Protein AF-A0A7X9FQL2-F1 (afdb_monomer)

pLDDT: mean 94.74, std 6.63, range [51.22, 98.38]

Structure (mmCIF, N/CA/C/O backbone):
data_AF-A0A7X9FQL2-F1
#
_entry.id   AF-A0A7X9FQL2-F1
#
loop_
_atom_site.group_PDB
_atom_site.id
_atom_site.type_symbol
_atom_site.label_atom_id
_atom_site.label_alt_id
_atom_site.label_comp_id
_atom_site.label_asym_id
_atom_site.label_entity_id
_atom_site.label_seq_id
_atom_site.pdbx_PDB_ins_code
_atom_site.Cartn_x
_atom_site.Cartn_y
_atom_site.Cartn_z
_atom_site.occupancy
_atom_site.B_iso_or_equiv
_atom_site.auth_seq_id
_atom_site.auth_comp_id
_atom_site.auth_asym_id
_atom_site.auth_atom_id
_atom_site.pdbx_PDB_model_num
ATOM 1 N N . MET A 1 1 ? 7.042 -13.271 -8.651 1.00 73.81 1 MET A N 1
ATOM 2 C CA . MET A 1 1 ? 8.071 -13.074 -7.597 1.00 73.81 1 MET A CA 1
ATOM 3 C C . MET A 1 1 ? 9.155 -12.048 -7.963 1.00 73.81 1 MET A C 1
ATOM 5 O O . MET A 1 1 ? 9.037 -10.926 -7.494 1.00 73.81 1 MET A O 1
ATOM 9 N N . ILE A 1 2 ? 10.182 -12.353 -8.782 1.00 88.62 2 ILE A N 1
ATOM 10 C CA . ILE A 1 2 ? 11.299 -11.401 -9.038 1.00 88.62 2 ILE A CA 1
ATOM 11 C C . ILE A 1 2 ? 10.810 -10.084 -9.672 1.00 88.62 2 ILE A C 1
ATOM 13 O O . ILE A 1 2 ? 11.180 -9.009 -9.209 1.00 88.62 2 ILE A O 1
ATOM 17 N N . ALA A 1 3 ? 9.919 -10.159 -10.666 1.00 92.06 3 ALA A N 1
ATOM 18 C CA . ALA A 1 3 ? 9.375 -8.976 -11.342 1.00 92.06 3 ALA A CA 1
ATOM 19 C C . ALA A 1 3 ? 8.564 -8.057 -10.404 1.00 92.06 3 ALA A C 1
ATOM 21 O O . ALA A 1 3 ? 8.681 -6.833 -10.464 1.00 92.06 3 ALA A O 1
ATOM 22 N N . GLU A 1 4 ? 7.770 -8.634 -9.500 1.00 94.06 4 GLU A N 1
ATOM 23 C CA . GLU A 1 4 ? 7.018 -7.882 -8.486 1.00 94.06 4 GLU A CA 1
ATOM 24 C C . GLU A 1 4 ? 7.949 -7.169 -7.510 1.00 94.06 4 GLU A C 1
ATOM 26 O O . GLU A 1 4 ? 7.754 -5.991 -7.224 1.00 94.06 4 GLU A O 1
ATOM 31 N N . LEU A 1 5 ? 8.986 -7.865 -7.036 1.00 95.25 5 LEU A N 1
ATOM 32 C CA . LEU A 1 5 ? 9.972 -7.287 -6.132 1.00 95.25 5 LEU A CA 1
ATOM 33 C C . LEU A 1 5 ? 10.727 -6.129 -6.798 1.00 95.25 5 LEU A C 1
ATOM 35 O O . LEU A 1 5 ? 10.866 -5.064 -6.201 1.00 95.25 5 LEU A O 1
ATOM 39 N N . GLN A 1 6 ? 11.154 -6.296 -8.051 1.00 96.50 6 GLN A N 1
ATOM 40 C CA . GLN A 1 6 ? 11.781 -5.222 -8.828 1.00 96.50 6 GLN A CA 1
ATOM 41 C C . GLN A 1 6 ? 10.840 -4.028 -9.010 1.00 96.50 6 GLN A C 1
ATOM 43 O O . GLN A 1 6 ? 11.255 -2.883 -8.834 1.00 96.50 6 GLN A O 1
ATOM 48 N N . THR A 1 7 ? 9.564 -4.291 -9.306 1.00 96.50 7 THR A N 1
ATOM 49 C CA . THR A 1 7 ? 8.551 -3.238 -9.448 1.00 96.50 7 THR A CA 1
ATOM 50 C C . THR A 1 7 ? 8.344 -2.497 -8.127 1.00 96.50 7 THR A C 1
ATOM 52 O O . THR A 1 7 ? 8.317 -1.269 -8.122 1.00 96.50 7 THR A O 1
ATOM 55 N N . LEU A 1 8 ? 8.260 -3.212 -7.000 1.00 96.88 8 LEU A N 1
ATOM 56 C CA . LEU A 1 8 ? 8.126 -2.620 -5.667 1.00 96.88 8 LEU A CA 1
ATOM 57 C C . LEU A 1 8 ? 9.315 -1.711 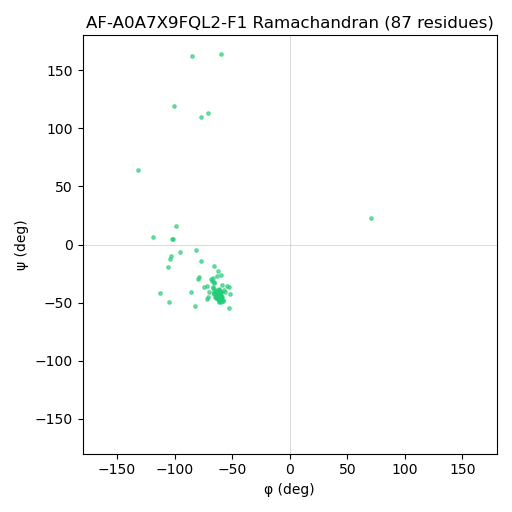-5.339 1.00 96.88 8 LEU A C 1
ATOM 59 O O . LEU A 1 8 ? 9.121 -0.573 -4.912 1.00 96.88 8 LEU A O 1
ATOM 63 N N . LEU A 1 9 ? 10.539 -2.206 -5.536 1.00 97.00 9 LEU A N 1
ATOM 64 C CA . LEU A 1 9 ? 11.759 -1.451 -5.249 1.00 97.00 9 LEU A CA 1
ATOM 65 C C . LEU A 1 9 ? 11.873 -0.214 -6.146 1.00 97.00 9 LEU A C 1
ATOM 67 O O . LEU A 1 9 ? 12.149 0.874 -5.645 1.00 97.00 9 LEU A O 1
ATOM 71 N N . SER A 1 10 ? 11.582 -0.355 -7.444 1.00 96.69 10 SER A N 1
ATOM 72 C CA . SER A 1 10 ? 11.581 0.770 -8.385 1.00 96.69 10 SER A CA 1
ATOM 73 C C . SER A 1 10 ? 10.507 1.807 -8.056 1.00 96.69 10 SER A C 1
ATOM 75 O O . SER A 1 10 ? 10.754 3.006 -8.162 1.00 96.69 10 SER A O 1
ATOM 77 N N . ALA A 1 11 ? 9.316 1.372 -7.639 1.00 96.31 11 ALA A N 1
ATOM 78 C CA . ALA A 1 11 ? 8.268 2.289 -7.215 1.00 96.31 11 ALA A CA 1
ATOM 79 C C . ALA A 1 11 ? 8.703 3.062 -5.962 1.00 96.31 11 ALA A C 1
ATOM 81 O O . ALA A 1 11 ? 8.589 4.283 -5.934 1.00 96.31 11 ALA A O 1
ATOM 82 N N . ARG A 1 12 ? 9.284 2.382 -4.964 1.00 96.69 12 ARG A N 1
ATOM 83 C CA . ARG A 1 12 ? 9.785 3.028 -3.741 1.00 96.69 12 ARG A CA 1
ATOM 84 C C . ARG A 1 12 ? 10.867 4.065 -4.018 1.00 96.69 12 ARG A C 1
ATOM 86 O O . ARG A 1 12 ? 10.764 5.168 -3.500 1.00 96.69 12 ARG A O 1
ATOM 93 N N . SER A 1 13 ? 11.842 3.759 -4.874 1.00 96.88 13 SER A N 1
ATOM 94 C CA . SER A 1 13 ? 12.919 4.704 -5.202 1.00 96.88 13 SER A CA 1
ATOM 95 C C . SER A 1 13 ? 12.438 5.953 -5.950 1.00 96.88 13 SER A C 1
ATOM 97 O O . SER A 1 13 ? 13.162 6.935 -6.034 1.00 96.88 13 SER A O 1
ATOM 99 N N . LYS A 1 14 ? 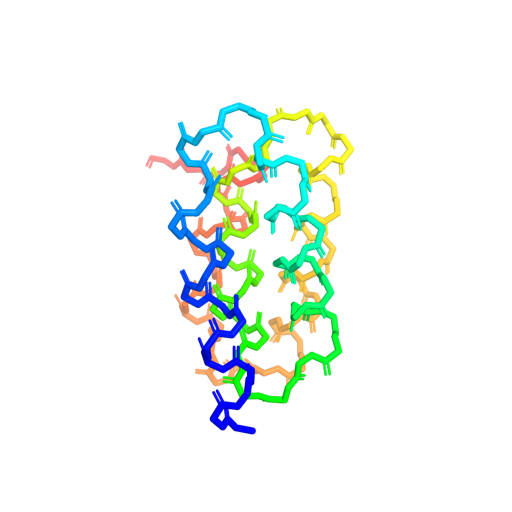11.240 5.907 -6.544 1.00 95.69 14 LYS A N 1
ATOM 100 C CA . LYS A 1 14 ? 10.636 7.007 -7.310 1.00 95.69 14 LYS A CA 1
ATOM 101 C C . LYS A 1 14 ? 9.689 7.883 -6.484 1.00 95.69 14 LYS A C 1
ATOM 103 O O . LYS A 1 14 ? 9.203 8.882 -7.010 1.00 95.69 14 LYS A O 1
ATOM 108 N N . LEU A 1 15 ? 9.398 7.519 -5.231 1.00 93.88 15 LEU A N 1
ATOM 109 C CA . LEU A 1 15 ? 8.465 8.270 -4.381 1.00 93.88 15 LEU A CA 1
ATOM 110 C C . LEU A 1 15 ? 8.996 9.652 -3.986 1.00 93.88 15 LEU A C 1
ATOM 112 O O . LEU A 1 15 ? 8.196 10.577 -3.857 1.00 93.88 15 LEU A O 1
ATOM 116 N N . ASP A 1 16 ? 10.317 9.785 -3.853 1.00 90.75 16 ASP A N 1
ATOM 117 C CA . ASP A 1 16 ? 10.974 11.016 -3.400 1.00 90.75 16 ASP A CA 1
ATOM 118 C C . ASP A 1 16 ? 11.061 12.098 -4.490 1.00 90.75 16 ASP A C 1
ATOM 120 O O . ASP A 1 16 ? 11.317 13.261 -4.185 1.00 90.75 16 ASP A O 1
ATOM 124 N N . ASN A 1 17 ? 10.826 11.746 -5.760 1.00 93.00 17 ASN A N 1
ATOM 125 C CA . ASN A 1 17 ? 10.791 12.706 -6.861 1.00 93.00 17 ASN A CA 1
ATOM 126 C C . ASN A 1 17 ? 9.327 13.048 -7.223 1.00 93.00 17 ASN A C 1
ATOM 128 O O . ASN A 1 17 ? 8.590 12.156 -7.657 1.00 93.00 17 ASN A O 1
ATOM 132 N N . PRO A 1 18 ? 8.900 14.324 -7.105 1.00 90.81 18 PRO A N 1
ATOM 133 C CA . PRO A 1 18 ? 7.545 14.761 -7.445 1.00 90.81 18 PRO A CA 1
ATOM 134 C C . PRO A 1 18 ? 7.084 14.369 -8.855 1.00 90.81 18 PRO A C 1
ATOM 136 O O . PRO A 1 18 ? 5.926 13.990 -9.024 1.00 90.81 18 PRO A O 1
ATOM 139 N N . GLU A 1 19 ? 7.981 14.395 -9.847 1.00 93.94 19 GLU A N 1
ATOM 140 C CA . GLU A 1 19 ? 7.667 14.067 -11.246 1.00 93.94 19 GLU A CA 1
ATOM 141 C C . GLU A 1 19 ? 7.287 12.592 -11.421 1.00 93.94 19 GLU A C 1
ATOM 143 O O . GLU A 1 19 ? 6.444 12.246 -12.249 1.00 93.94 19 GLU A O 1
ATOM 148 N N . THR A 1 20 ? 7.876 11.707 -10.613 1.00 95.00 20 THR A N 1
ATOM 149 C CA . THR A 1 20 ? 7.640 10.259 -10.687 1.00 95.00 20 THR A CA 1
ATOM 150 C C . THR A 1 20 ? 6.724 9.734 -9.586 1.00 95.00 20 THR A C 1
ATOM 152 O O . THR A 1 20 ? 6.280 8.586 -9.662 1.00 95.00 20 THR A O 1
ATOM 155 N N . SER A 1 21 ? 6.401 10.556 -8.584 1.00 94.19 21 SER A N 1
ATOM 156 C CA . SER A 1 21 ? 5.639 10.154 -7.398 1.00 94.19 21 SER A CA 1
ATOM 157 C C . SER A 1 21 ? 4.251 9.616 -7.756 1.00 94.19 21 SER A C 1
ATOM 159 O O . SER A 1 21 ? 3.835 8.577 -7.246 1.00 94.19 21 SER A O 1
ATOM 161 N N . MET A 1 22 ? 3.554 10.243 -8.709 1.00 95.06 22 MET A N 1
ATOM 162 C CA . MET A 1 22 ? 2.229 9.784 -9.145 1.00 95.06 22 MET A CA 1
ATOM 163 C C . MET A 1 22 ? 2.283 8.378 -9.768 1.00 95.06 22 MET A C 1
ATOM 165 O O . MET A 1 22 ? 1.507 7.496 -9.397 1.00 95.06 22 MET A O 1
ATOM 169 N N . GLN A 1 23 ? 3.242 8.136 -10.667 1.00 96.81 23 GLN A N 1
ATOM 170 C CA . GLN A 1 23 ? 3.437 6.825 -11.292 1.00 96.81 23 GLN A CA 1
ATOM 171 C C . GLN A 1 23 ? 3.891 5.769 -10.271 1.00 96.81 23 GLN A C 1
ATOM 173 O O . GLN A 1 23 ? 3.467 4.609 -10.329 1.00 96.81 23 GLN A O 1
ATOM 178 N N . ALA A 1 24 ? 4.738 6.165 -9.319 1.00 97.25 24 ALA A N 1
ATOM 179 C CA . ALA A 1 24 ? 5.181 5.314 -8.224 1.00 97.25 24 ALA A CA 1
ATOM 180 C C . ALA A 1 24 ? 4.000 4.870 -7.352 1.00 97.25 24 ALA A C 1
ATOM 182 O O . ALA A 1 24 ? 3.818 3.672 -7.134 1.00 97.25 24 ALA A O 1
ATOM 183 N N . LYS A 1 25 ? 3.138 5.806 -6.933 1.00 97.69 25 LYS A N 1
ATOM 184 C CA . LYS A 1 25 ? 1.912 5.508 -6.180 1.00 97.69 25 LYS A CA 1
ATOM 185 C C . LYS A 1 25 ? 0.981 4.570 -6.943 1.00 97.69 25 LYS A C 1
ATOM 187 O O . LYS A 1 25 ? 0.514 3.593 -6.363 1.00 97.69 25 LYS A O 1
ATOM 192 N N . ALA A 1 26 ? 0.766 4.806 -8.238 1.00 97.38 26 ALA A N 1
ATOM 193 C CA . ALA A 1 26 ? -0.043 3.921 -9.078 1.00 97.38 26 ALA A CA 1
ATOM 194 C C . ALA A 1 26 ? 0.537 2.496 -9.142 1.00 97.38 26 ALA A C 1
ATOM 196 O O . ALA A 1 26 ? -0.196 1.515 -9.031 1.00 97.38 26 ALA A O 1
ATOM 197 N N . SER A 1 27 ? 1.863 2.374 -9.245 1.00 97.94 27 SER A N 1
ATOM 198 C CA . SER A 1 27 ? 2.547 1.075 -9.242 1.00 97.94 27 SER A CA 1
ATOM 199 C C . SER A 1 27 ? 2.401 0.353 -7.901 1.00 97.94 27 SER A C 1
ATOM 201 O O . SER A 1 27 ? 2.133 -0.847 -7.885 1.00 97.94 27 SER A O 1
ATOM 203 N N . LEU A 1 28 ? 2.528 1.072 -6.780 1.00 98.25 28 LEU A N 1
ATOM 204 C CA . LEU A 1 28 ? 2.316 0.512 -5.442 1.00 98.25 28 LEU A CA 1
ATOM 205 C C . LEU A 1 28 ? 0.868 0.060 -5.242 1.00 98.25 28 LEU A C 1
ATOM 207 O O . LEU A 1 28 ? 0.650 -1.040 -4.746 1.00 98.25 28 LEU A O 1
ATOM 211 N N . LYS A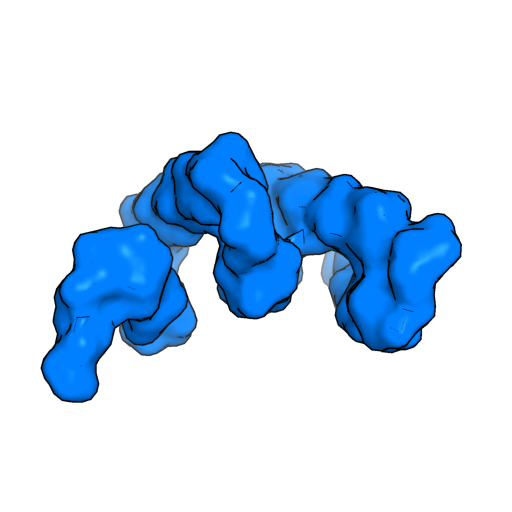 1 29 ? -0.109 0.866 -5.672 1.00 97.88 29 LYS A N 1
ATOM 212 C CA . LYS A 1 29 ? -1.532 0.514 -5.613 1.00 97.88 29 LYS A CA 1
ATOM 213 C C . LYS A 1 29 ? -1.821 -0.756 -6.413 1.00 97.88 29 LYS A C 1
ATOM 215 O O . LYS A 1 29 ? -2.425 -1.680 -5.883 1.00 97.88 29 LYS A O 1
ATOM 220 N N . ARG A 1 30 ? -1.325 -0.840 -7.650 1.00 97.75 30 ARG A N 1
ATOM 221 C CA . ARG A 1 30 ? -1.489 -2.032 -8.494 1.00 97.75 30 ARG A CA 1
ATOM 222 C C . ARG A 1 30 ? -0.874 -3.276 -7.852 1.00 97.75 30 ARG A C 1
ATOM 224 O O . ARG A 1 30 ? -1.504 -4.321 -7.815 1.00 97.75 30 ARG A O 1
ATOM 231 N N . LEU A 1 31 ? 0.339 -3.168 -7.305 1.00 97.81 31 LEU A N 1
ATOM 232 C CA . LEU A 1 31 ? 0.987 -4.281 -6.603 1.00 97.81 31 LEU A CA 1
ATOM 233 C C . LEU A 1 31 ? 0.263 -4.681 -5.310 1.00 97.81 31 LEU A C 1
ATOM 235 O O . LEU A 1 31 ? 0.286 -5.854 -4.953 1.00 97.81 31 LEU A O 1
ATOM 239 N N . ALA A 1 32 ? -0.346 -3.730 -4.603 1.00 97.56 32 ALA A N 1
ATOM 240 C CA . ALA A 1 32 ? -1.142 -4.001 -3.410 1.00 97.56 32 ALA A CA 1
ATOM 241 C C . ALA A 1 32 ? -2.413 -4.797 -3.735 1.00 97.56 32 ALA A C 1
ATOM 243 O O . ALA A 1 32 ? -2.807 -5.663 -2.957 1.00 97.56 32 ALA A O 1
ATOM 244 N N . ASP A 1 33 ? -3.026 -4.511 -4.882 1.00 96.38 33 ASP A N 1
ATOM 245 C CA . ASP A 1 33 ? -4.264 -5.147 -5.323 1.00 96.38 33 ASP A CA 1
ATOM 246 C C . ASP A 1 33 ? -4.001 -6.512 -5.985 1.00 96.38 33 ASP A C 1
ATOM 248 O O . ASP A 1 33 ? -4.501 -7.545 -5.539 1.00 96.38 33 ASP A O 1
ATOM 252 N N . GLU A 1 34 ? -3.116 -6.535 -6.984 1.00 95.50 34 GLU A N 1
ATOM 253 C CA . GLU A 1 34 ? -2.904 -7.670 -7.896 1.00 95.50 34 GLU A CA 1
ATOM 254 C C . GLU A 1 34 ? -1.640 -8.489 -7.607 1.00 95.50 34 GLU A C 1
ATOM 256 O O . GLU A 1 34 ? -1.435 -9.545 -8.208 1.00 95.50 34 GLU A O 1
ATOM 261 N N . GLY A 1 35 ? -0.736 -7.989 -6.757 1.00 92.81 35 GLY A N 1
ATOM 262 C CA . GLY A 1 35 ? 0.502 -8.699 -6.441 1.00 92.81 35 GLY A CA 1
ATOM 263 C C . GLY A 1 35 ? 0.224 -10.073 -5.833 1.00 92.81 35 GLY A C 1
ATOM 264 O O . GLY A 1 35 ? -0.862 -10.343 -5.339 1.00 92.81 35 GLY A O 1
ATOM 265 N N . VAL A 1 36 ? 1.225 -10.944 -5.811 1.00 91.69 36 VAL A N 1
ATOM 266 C CA . VAL A 1 36 ? 1.115 -12.247 -5.136 1.00 91.69 36 VAL A CA 1
ATOM 267 C C . VAL A 1 36 ? 2.034 -12.284 -3.924 1.00 91.69 36 VAL A C 1
ATOM 269 O O . VAL A 1 36 ? 1.647 -12.732 -2.853 1.00 91.69 36 VAL A O 1
ATOM 272 N N . PHE A 1 37 ? 3.251 -11.760 -4.065 1.00 93.25 37 PHE A N 1
ATOM 273 C CA . PHE A 1 37 ? 4.289 -11.869 -3.035 1.00 93.25 37 PHE A CA 1
ATOM 274 C C . PHE A 1 37 ? 4.528 -10.566 -2.278 1.00 93.25 37 PHE A C 1
ATOM 276 O O . PHE A 1 37 ? 5.119 -10.568 -1.203 1.00 93.25 37 PHE A O 1
ATOM 283 N N . VAL A 1 38 ? 4.114 -9.437 -2.854 1.00 96.75 38 VAL A N 1
ATOM 284 C CA . VAL A 1 38 ? 4.455 -8.106 -2.339 1.00 96.75 38 VAL A CA 1
ATOM 285 C C . VAL A 1 38 ? 3.242 -7.276 -1.933 1.00 96.75 38 VAL A C 1
ATOM 287 O O . VAL A 1 38 ? 3.432 -6.113 -1.589 1.00 96.75 38 VAL A O 1
ATOM 290 N N . GLN A 1 39 ? 2.027 -7.839 -1.940 1.00 97.19 39 GLN A N 1
ATOM 291 C CA . GLN A 1 39 ? 0.784 -7.085 -1.706 1.00 97.19 39 GLN A CA 1
ATOM 292 C C . GLN A 1 39 ? 0.829 -6.265 -0.420 1.00 97.19 39 GLN A C 1
ATOM 294 O O . GLN A 1 39 ? 0.679 -5.047 -0.461 1.00 97.19 39 GLN A O 1
ATOM 299 N N . VAL A 1 40 ? 1.118 -6.908 0.714 1.00 97.62 40 VAL A N 1
ATOM 300 C CA . VAL A 1 40 ? 1.174 -6.241 2.024 1.00 97.62 40 VAL A CA 1
ATOM 301 C C . VAL A 1 40 ? 2.260 -5.170 2.049 1.00 97.62 40 VAL A C 1
ATOM 303 O O . VAL A 1 40 ? 2.016 -4.030 2.442 1.00 97.62 40 VAL A O 1
ATOM 306 N N . SER A 1 41 ? 3.451 -5.494 1.545 1.00 97.75 41 SER A N 1
ATOM 307 C CA . SER A 1 41 ? 4.576 -4.554 1.481 1.00 97.75 41 SER A CA 1
ATOM 308 C C . SER A 1 41 ? 4.260 -3.334 0.603 1.00 97.75 41 SER A C 1
ATOM 310 O O . SER A 1 41 ? 4.615 -2.202 0.948 1.00 97.75 41 SER A O 1
ATOM 312 N N . ALA A 1 42 ? 3.571 -3.540 -0.519 1.00 98.12 42 ALA A N 1
ATOM 313 C CA . ALA A 1 42 ? 3.137 -2.494 -1.435 1.00 98.12 42 ALA A CA 1
ATOM 314 C C . ALA A 1 42 ? 2.016 -1.638 -0.828 1.00 98.1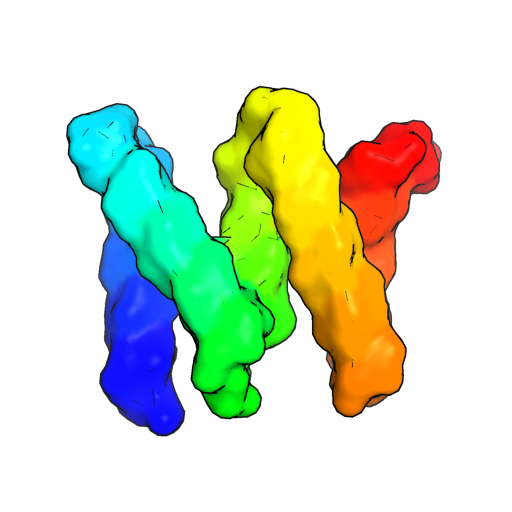2 42 ALA A C 1
ATOM 316 O O . ALA A 1 42 ? 2.122 -0.413 -0.855 1.00 98.12 42 ALA A O 1
ATOM 317 N N . ALA A 1 43 ? 1.013 -2.262 -0.203 1.00 98.38 43 ALA A N 1
ATOM 318 C CA . ALA A 1 43 ? -0.101 -1.586 0.460 1.00 98.38 43 A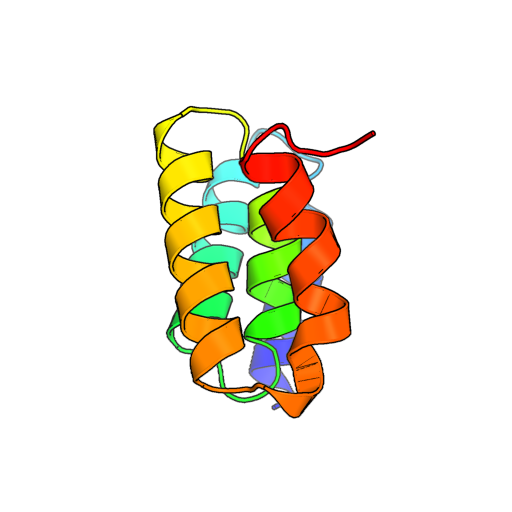LA A CA 1
ATOM 319 C C . ALA A 1 43 ? 0.380 -0.686 1.603 1.00 98.38 43 ALA A C 1
ATOM 321 O O . ALA A 1 43 ? -0.003 0.479 1.670 1.00 98.38 43 ALA A O 1
ATOM 322 N N . ILE A 1 44 ? 1.288 -1.186 2.449 1.00 98.25 44 ILE A N 1
ATOM 323 C CA . ILE A 1 44 ? 1.931 -0.400 3.515 1.00 98.25 44 ILE A CA 1
ATOM 324 C C . ILE A 1 44 ? 2.693 0.790 2.921 1.00 98.25 44 ILE A C 1
ATOM 326 O O . ILE A 1 44 ? 2.607 1.907 3.427 1.00 98.25 44 ILE A O 1
ATOM 330 N N . SER A 1 45 ? 3.428 0.573 1.827 1.00 98.12 45 SER A N 1
ATOM 331 C CA . SER A 1 45 ? 4.195 1.652 1.188 1.00 98.12 45 SER A CA 1
ATOM 332 C C . SER A 1 45 ? 3.272 2.729 0.627 1.00 98.12 45 SER A C 1
ATOM 334 O O . SER A 1 45 ? 3.511 3.909 0.858 1.00 98.12 45 SER A O 1
ATOM 336 N N . TYR A 1 46 ? 2.205 2.322 -0.065 1.00 98.31 46 TYR A N 1
ATOM 337 C CA . TYR A 1 46 ? 1.183 3.220 -0.592 1.00 98.31 46 TYR A CA 1
ATOM 338 C C . TYR A 1 46 ? 0.503 4.008 0.536 1.00 98.31 46 TYR A C 1
ATOM 340 O O . TYR A 1 46 ? 0.418 5.231 0.471 1.00 98.31 46 TYR A O 1
ATOM 348 N N . ALA A 1 47 ? 0.116 3.331 1.621 1.00 97.69 47 ALA A N 1
ATOM 349 C CA . ALA A 1 47 ? -0.501 3.948 2.790 1.00 97.69 47 ALA A CA 1
ATOM 350 C C . ALA A 1 47 ? 0.364 5.046 3.421 1.00 97.69 47 ALA A C 1
ATOM 352 O O . ALA A 1 47 ? -0.163 6.073 3.855 1.00 97.69 47 ALA A O 1
ATOM 353 N N . ARG A 1 48 ? 1.685 4.851 3.486 1.00 96.69 48 ARG A N 1
ATOM 354 C CA . ARG A 1 48 ? 2.624 5.828 4.065 1.00 96.69 48 ARG A CA 1
ATOM 355 C C . ARG A 1 48 ? 2.753 7.107 3.247 1.00 96.69 48 ARG A C 1
ATOM 357 O O . ARG A 1 48 ? 2.988 8.161 3.825 1.00 96.69 48 ARG A O 1
ATOM 364 N N . VAL A 1 49 ? 2.573 7.021 1.932 1.00 96.25 49 VAL A N 1
ATOM 365 C CA . VAL A 1 49 ? 2.670 8.167 1.009 1.00 96.25 49 VAL A CA 1
ATOM 366 C C . VAL A 1 49 ? 1.309 8.712 0.568 1.00 96.25 49 VAL A C 1
ATOM 368 O O . VAL A 1 49 ? 1.243 9.607 -0.278 1.00 96.25 49 VAL A O 1
ATOM 371 N N . ALA A 1 50 ? 0.217 8.178 1.118 1.00 96.00 50 ALA A N 1
ATOM 372 C CA . ALA A 1 50 ? -1.133 8.677 0.905 1.00 96.00 50 ALA A CA 1
ATOM 373 C C . ALA A 1 50 ? -1.318 10.023 1.627 1.00 96.00 50 ALA A C 1
ATOM 375 O O . ALA A 1 50 ? -1.297 10.101 2.860 1.00 96.00 50 ALA A O 1
ATOM 376 N N . LEU A 1 51 ? -1.499 11.092 0.856 1.00 93.00 51 LEU A N 1
ATOM 377 C CA . LEU A 1 51 ? -1.572 12.466 1.352 1.00 93.00 51 LEU A CA 1
ATOM 378 C C . LEU A 1 51 ? -3.009 12.977 1.353 1.00 93.00 51 LEU A C 1
ATOM 380 O O . LEU A 1 51 ? -3.483 13.496 2.369 1.00 93.00 51 LEU A O 1
ATOM 384 N N . ASN A 1 52 ? -3.703 12.815 0.227 1.00 95.06 52 ASN A N 1
ATOM 385 C CA . ASN A 1 52 ? -5.054 13.337 0.066 1.00 95.06 52 ASN A CA 1
ATOM 386 C C . ASN A 1 52 ? -6.115 12.364 0.637 1.00 95.06 52 ASN A C 1
ATOM 388 O O . ASN A 1 52 ? -5.816 11.192 0.889 1.00 95.06 52 ASN A O 1
ATOM 392 N N . PRO A 1 53 ? -7.349 12.837 0.897 1.00 96.06 53 PRO A N 1
ATOM 393 C CA . PRO A 1 53 ? -8.396 12.010 1.499 1.00 96.06 53 PRO A CA 1
ATOM 394 C C . PRO A 1 53 ? -8.753 10.757 0.692 1.00 96.06 53 PRO A C 1
ATOM 396 O O . PRO A 1 53 ? -9.045 9.720 1.286 1.00 96.06 53 PRO A O 1
ATOM 399 N N . ASP A 1 54 ? -8.705 10.834 -0.638 1.00 96.50 54 ASP A N 1
ATOM 400 C CA . ASP A 1 54 ? -9.040 9.706 -1.506 1.00 96.50 54 ASP A CA 1
ATOM 401 C C . ASP A 1 54 ? -7.954 8.629 -1.451 1.00 96.50 54 ASP A C 1
ATOM 403 O O . ASP A 1 54 ? -8.266 7.473 -1.178 1.00 96.50 54 ASP A O 1
ATOM 407 N N . GLU A 1 55 ? -6.676 9.007 -1.556 1.00 96.75 55 GLU A N 1
ATOM 408 C CA . GLU A 1 55 ? -5.536 8.096 -1.380 1.00 96.75 55 GLU A CA 1
ATOM 409 C C . GLU A 1 55 ? -5.582 7.399 -0.011 1.00 96.75 55 GLU A C 1
ATOM 411 O O . GLU A 1 55 ? -5.321 6.202 0.101 1.00 96.75 55 GLU A O 1
ATOM 416 N N . LYS A 1 56 ? -5.949 8.130 1.050 1.00 97.56 56 LYS A N 1
ATOM 417 C CA . LYS A 1 56 ? -6.086 7.555 2.398 1.00 97.56 56 LYS A CA 1
ATOM 418 C C . LYS A 1 56 ? -7.231 6.546 2.476 1.00 97.56 56 LYS A C 1
ATOM 420 O O . LYS A 1 56 ? -7.071 5.504 3.110 1.00 97.56 56 LYS A O 1
ATOM 425 N N . ARG A 1 57 ? -8.369 6.824 1.830 1.00 97.50 57 ARG A N 1
ATOM 426 C CA . ARG A 1 57 ? -9.513 5.900 1.760 1.00 97.50 57 ARG A CA 1
ATOM 427 C C . ARG A 1 57 ? -9.163 4.634 0.978 1.00 97.50 57 ARG A C 1
ATOM 429 O O . ARG A 1 57 ? -9.501 3.531 1.407 1.00 97.50 57 ARG A O 1
ATOM 436 N N . GLU A 1 58 ? -8.456 4.784 -0.137 1.00 97.69 58 GLU A N 1
ATOM 437 C CA . GLU A 1 58 ? -7.961 3.661 -0.935 1.00 97.69 58 GLU A CA 1
ATOM 438 C C . GLU A 1 58 ? -6.970 2.807 -0.138 1.00 97.69 58 GLU A C 1
ATOM 440 O O . GLU A 1 58 ? -7.110 1.586 -0.085 1.00 97.69 58 GLU A O 1
ATOM 445 N N . ALA A 1 59 ? -6.020 3.440 0.556 1.00 98.06 59 ALA A N 1
ATOM 446 C CA . ALA A 1 59 ? -5.059 2.749 1.408 1.00 98.06 59 ALA A CA 1
ATOM 447 C C . ALA A 1 59 ? -5.738 1.979 2.551 1.00 98.06 59 ALA A C 1
ATOM 449 O O . ALA A 1 59 ? -5.381 0.831 2.807 1.00 98.06 59 ALA A O 1
ATOM 450 N N . LEU A 1 60 ? -6.738 2.581 3.207 1.00 97.94 60 LEU A N 1
ATOM 451 C CA . LEU A 1 60 ? -7.552 1.908 4.224 1.00 97.94 60 LEU A CA 1
ATOM 452 C C . LEU A 1 60 ? -8.236 0.662 3.658 1.00 97.94 60 LEU A C 1
ATOM 454 O O . LEU A 1 60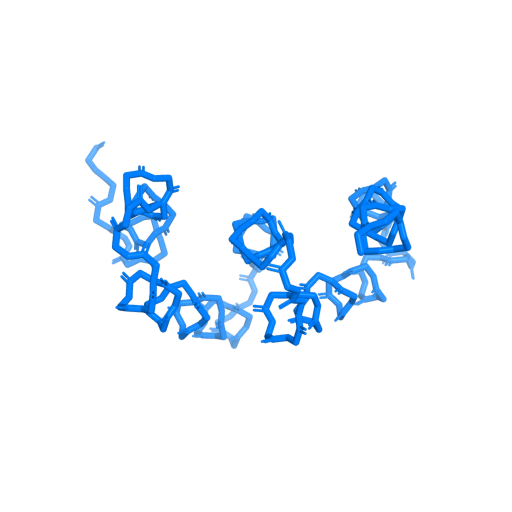 ? -8.155 -0.403 4.260 1.00 97.94 60 LEU A O 1
ATOM 458 N N . THR A 1 61 ? -8.864 0.791 2.490 1.00 97.94 61 THR A N 1
ATOM 459 C CA . THR A 1 61 ? -9.583 -0.311 1.835 1.00 97.94 61 THR A CA 1
ATOM 460 C C . THR A 1 61 ? -8.641 -1.469 1.505 1.00 97.94 61 THR A C 1
ATOM 462 O O . THR A 1 61 ? -8.933 -2.618 1.838 1.00 97.94 61 THR A O 1
ATOM 465 N N .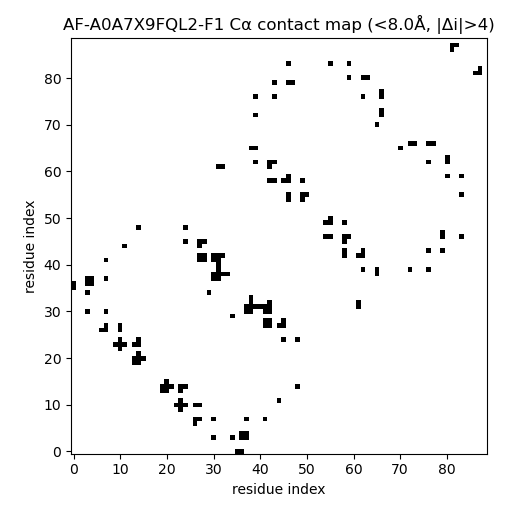 LEU A 1 62 ? -7.479 -1.169 0.913 1.00 97.81 62 LEU A N 1
ATOM 466 C CA . LEU A 1 62 ? -6.465 -2.171 0.574 1.00 97.81 62 LEU A CA 1
ATOM 467 C C . LEU A 1 62 ? -5.936 -2.889 1.817 1.00 97.81 62 LEU A C 1
ATOM 469 O O . LEU A 1 62 ? -5.894 -4.117 1.847 1.00 97.81 62 LEU A O 1
ATOM 473 N N . LEU A 1 63 ? -5.552 -2.137 2.852 1.00 98.06 63 LEU A N 1
ATOM 474 C CA . LEU A 1 63 ? -5.003 -2.709 4.080 1.00 98.06 63 LEU A CA 1
ATOM 475 C C . LEU A 1 63 ? -6.038 -3.552 4.834 1.00 98.06 63 LEU A C 1
ATOM 477 O O . LEU A 1 63 ? -5.698 -4.642 5.284 1.00 98.06 63 LEU A O 1
ATOM 481 N N . SER A 1 64 ? -7.293 -3.104 4.935 1.00 97.44 64 SER A N 1
ATOM 482 C CA . SER A 1 64 ? -8.358 -3.887 5.575 1.00 97.44 64 SER A CA 1
ATOM 483 C C . SER A 1 64 ? -8.639 -5.186 4.820 1.00 97.44 64 SER A C 1
ATOM 485 O O . SER A 1 64 ? -8.653 -6.251 5.428 1.00 97.44 64 SER A O 1
ATOM 487 N N . SER A 1 65 ? -8.748 -5.129 3.490 1.00 97.19 65 SER A N 1
ATOM 488 C CA . SER A 1 65 ? -8.928 -6.332 2.670 1.00 97.19 65 SER A CA 1
ATOM 489 C C . SER A 1 65 ? -7.750 -7.308 2.789 1.00 97.19 65 SER A C 1
ATOM 491 O O . SER A 1 65 ? -7.939 -8.524 2.787 1.00 97.19 65 SER A O 1
ATOM 493 N N . LEU A 1 66 ? -6.516 -6.805 2.872 1.00 97.00 66 LEU A N 1
ATOM 494 C CA . LEU A 1 66 ? -5.337 -7.655 3.050 1.00 97.00 66 LEU A CA 1
ATOM 495 C C . LEU A 1 66 ? -5.262 -8.258 4.453 1.00 97.00 66 LEU A C 1
ATOM 497 O O . LEU A 1 66 ? -4.867 -9.411 4.572 1.00 97.00 66 LEU A O 1
ATOM 501 N N . GLN A 1 67 ? -5.678 -7.534 5.492 1.00 97.00 67 GLN A N 1
ATOM 502 C CA . GLN A 1 67 ? -5.741 -8.064 6.856 1.00 97.00 67 GLN A CA 1
ATOM 503 C C . GLN A 1 67 ? -6.712 -9.247 6.964 1.00 97.00 67 GLN A C 1
ATOM 505 O O . GLN A 1 67 ? -6.406 -10.225 7.639 1.00 97.00 67 GLN A O 1
ATOM 510 N N . GLU A 1 68 ? -7.855 -9.177 6.277 1.00 96.50 68 GLU A N 1
ATOM 511 C CA . GLU A 1 68 ? -8.835 -10.268 6.233 1.00 96.50 68 GLU A CA 1
ATOM 512 C C . GLU A 1 68 ? -8.327 -11.479 5.438 1.00 96.50 68 GLU A C 1
ATOM 514 O O . GLU A 1 68 ? -8.526 -12.621 5.849 1.00 96.50 68 GLU A O 1
ATOM 519 N N . ARG A 1 69 ? -7.655 -11.242 4.303 1.00 96.06 69 ARG A N 1
ATOM 520 C CA . ARG A 1 69 ? -7.145 -12.306 3.418 1.00 96.06 69 ARG A CA 1
ATOM 521 C C . ARG A 1 69 ? -5.851 -12.957 3.911 1.00 96.06 69 ARG A C 1
ATOM 523 O O . ARG A 1 69 ? -5.596 -14.101 3.551 1.00 96.06 69 ARG A O 1
ATOM 530 N N . GLN A 1 70 ? -5.031 -12.224 4.664 1.00 95.75 70 GLN A N 1
ATOM 531 C CA . GLN A 1 70 ? -3.701 -12.634 5.137 1.00 95.75 70 GLN A CA 1
ATOM 532 C C . GLN A 1 70 ? -3.570 -12.354 6.646 1.00 95.75 70 GLN A C 1
ATOM 534 O O . GLN A 1 70 ? -2.770 -11.502 7.059 1.00 95.75 70 GLN A O 1
ATOM 539 N N . PRO A 1 71 ? -4.372 -13.026 7.497 1.00 95.00 71 PRO A N 1
ATOM 540 C CA . PRO A 1 71 ? -4.383 -12.783 8.940 1.00 95.00 71 PRO A CA 1
ATOM 541 C C . PRO A 1 71 ? -3.018 -13.029 9.599 1.00 95.00 71 PRO A C 1
ATOM 543 O O . PRO A 1 71 ? -2.685 -12.387 10.594 1.00 95.00 71 PRO A O 1
ATOM 546 N N . GLU A 1 72 ? -2.181 -13.892 9.023 1.00 96.44 72 GLU A N 1
ATOM 547 C CA . GLU A 1 72 ? -0.807 -14.134 9.463 1.00 96.44 72 GLU A CA 1
ATOM 548 C C . GLU A 1 72 ? 0.095 -12.894 9.351 1.00 96.44 72 GLU A C 1
ATOM 550 O O . GLU A 1 72 ? 1.079 -12.778 10.081 1.00 96.44 72 GLU A O 1
ATOM 555 N N . GLN A 1 73 ? -0.258 -11.934 8.491 1.00 95.88 73 GLN A N 1
ATOM 556 C CA . GLN A 1 73 ? 0.451 -10.661 8.333 1.00 95.88 73 GLN A CA 1
ATOM 557 C C . GLN A 1 73 ? -0.245 -9.491 9.041 1.00 95.88 73 GLN A C 1
ATOM 559 O O . GLN A 1 73 ? 0.223 -8.354 8.948 1.00 95.88 73 GLN A O 1
ATOM 564 N N . ALA A 1 74 ? -1.326 -9.734 9.791 1.00 94.56 74 ALA A N 1
ATOM 565 C CA . ALA A 1 74 ? -2.117 -8.680 10.429 1.00 94.56 74 ALA A CA 1
ATOM 566 C C . ALA A 1 74 ? -1.276 -7.750 11.322 1.00 94.56 74 ALA A C 1
ATOM 568 O O . ALA A 1 74 ? -1.496 -6.540 11.329 1.00 94.56 74 ALA A O 1
ATOM 569 N N . GLN A 1 75 ? -0.266 -8.287 12.016 1.00 95.81 75 GLN A N 1
ATOM 570 C CA . GLN A 1 75 ? 0.629 -7.505 12.879 1.00 95.81 75 GLN A CA 1
ATOM 571 C C . GLN A 1 75 ? 1.454 -6.457 12.112 1.00 95.81 75 GLN A C 1
ATOM 573 O O . GLN A 1 75 ? 1.820 -5.431 12.681 1.00 95.81 75 GLN A O 1
ATOM 578 N N . LEU A 1 76 ? 1.730 -6.688 10.823 1.00 96.06 76 LEU A N 1
ATOM 579 C CA . LEU A 1 76 ? 2.425 -5.730 9.958 1.00 96.06 76 LEU A CA 1
ATOM 580 C C . LEU A 1 76 ? 1.484 -4.625 9.455 1.00 96.06 76 LEU A C 1
ATOM 582 O O . LEU A 1 76 ? 1.923 -3.506 9.200 1.00 96.06 76 LEU A O 1
ATOM 586 N N . ILE A 1 77 ? 0.197 -4.946 9.304 1.00 96.88 77 ILE A N 1
ATOM 587 C CA . ILE A 1 77 ? -0.832 -4.080 8.713 1.00 96.88 77 ILE A CA 1
ATOM 588 C C . ILE A 1 77 ? -1.450 -3.138 9.757 1.00 96.88 77 ILE A C 1
ATOM 590 O O . ILE A 1 77 ? -1.674 -1.956 9.481 1.00 96.88 77 ILE A O 1
ATOM 594 N N . GLU A 1 78 ? -1.702 -3.649 10.964 1.00 96.31 78 GLU A N 1
ATOM 595 C CA . GLU A 1 78 ? -2.426 -2.957 12.036 1.00 96.31 78 GLU A CA 1
ATOM 596 C C . GLU A 1 78 ? -1.883 -1.549 12.368 1.00 96.31 78 GLU A C 1
ATOM 598 O O . GLU A 1 78 ? -2.692 -0.623 12.495 1.00 96.31 78 GLU A O 1
ATOM 603 N N . PRO A 1 79 ? -0.554 -1.309 12.449 1.00 96.62 79 PRO A N 1
ATOM 604 C CA . PRO A 1 79 ? -0.030 0.026 12.742 1.00 96.62 79 PRO A CA 1
ATOM 605 C C . PRO A 1 79 ? -0.455 1.079 11.709 1.00 96.62 79 PRO A C 1
ATOM 607 O O . PRO A 1 79 ? -0.821 2.200 12.070 1.00 96.62 79 PRO A O 1
ATOM 610 N N . GLU A 1 80 ? -0.456 0.718 10.424 1.00 97.12 80 GLU A N 1
ATOM 611 C CA . GLU A 1 80 ? -0.834 1.636 9.349 1.00 97.12 80 GLU A CA 1
ATOM 612 C C . GLU A 1 80 ? -2.348 1.868 9.306 1.00 97.12 80 GLU A C 1
ATOM 614 O O . GLU A 1 80 ? -2.783 3.001 9.087 1.00 97.12 80 GLU A O 1
ATOM 619 N N . LEU A 1 81 ? -3.160 0.841 9.588 1.00 96.31 81 LEU A N 1
ATOM 620 C CA . LEU A 1 81 ? -4.613 0.994 9.724 1.00 96.31 81 LEU A CA 1
ATOM 621 C C . LEU A 1 81 ? -4.974 1.955 10.858 1.00 96.31 81 LEU A C 1
ATOM 623 O O . LEU A 1 81 ? -5.799 2.851 10.668 1.00 96.31 81 LEU A O 1
ATOM 627 N N . ARG A 1 82 ? -4.342 1.806 12.027 1.00 96.25 82 ARG A N 1
ATOM 628 C CA . ARG A 1 82 ? -4.569 2.701 13.170 1.00 96.25 82 ARG A CA 1
ATOM 629 C C . ARG A 1 82 ? -4.155 4.133 12.851 1.00 96.25 82 ARG A C 1
ATOM 631 O O . ARG A 1 82 ? -4.930 5.049 13.123 1.00 96.25 82 ARG A O 1
ATOM 638 N N . ARG A 1 83 ? -2.999 4.324 12.206 1.00 95.56 83 ARG A N 1
ATOM 639 C CA . ARG A 1 83 ? -2.531 5.645 11.758 1.00 95.56 83 ARG A CA 1
ATOM 640 C C . ARG A 1 83 ? -3.521 6.316 10.812 1.00 95.56 83 ARG A C 1
ATOM 642 O O . ARG A 1 83 ? -3.870 7.474 11.020 1.00 95.56 83 ARG A O 1
ATOM 649 N N . LEU A 1 84 ? -4.001 5.603 9.793 1.00 94.69 84 LEU A N 1
ATOM 650 C CA . LEU A 1 84 ? -4.952 6.156 8.824 1.00 94.69 84 LEU A CA 1
ATOM 651 C C . LEU A 1 84 ? -6.323 6.474 9.439 1.00 94.69 84 LEU A C 1
ATOM 653 O O . LEU A 1 84 ? -6.984 7.406 8.986 1.00 94.69 84 LEU A O 1
ATOM 657 N N . LYS A 1 85 ? -6.733 5.745 10.484 1.00 93.38 85 LYS A N 1
ATOM 658 C CA . LYS A 1 85 ? -7.959 6.013 11.256 1.00 93.38 85 LYS A CA 1
ATOM 659 C C . LYS A 1 85 ? -7.797 7.122 12.308 1.00 93.38 85 LYS A C 1
ATOM 661 O O . LYS A 1 85 ? -8.776 7.465 12.960 1.00 93.38 85 LYS A O 1
ATOM 666 N N . GLY A 1 86 ? -6.591 7.663 12.503 1.00 90.12 86 GLY A N 1
ATOM 667 C CA . GLY A 1 86 ? -6.314 8.644 13.559 1.00 90.12 86 GLY A CA 1
ATOM 668 C C . GLY A 1 86 ? -6.331 8.053 14.975 1.00 90.12 86 GLY A C 1
ATOM 669 O O . GLY A 1 86 ? -6.543 8.777 15.938 1.00 90.12 86 GLY A O 1
ATOM 670 N N . LEU A 1 87 ? -6.119 6.740 15.105 1.00 78.81 87 LEU A N 1
ATOM 671 C CA . LEU A 1 87 ? -6.135 5.985 16.368 1.00 78.81 87 LEU A CA 1
ATOM 672 C C . LEU A 1 87 ? -4.723 5.742 16.934 1.00 78.81 87 LEU A C 1
ATOM 674 O O . LEU A 1 87 ? -4.520 4.840 17.757 1.00 78.81 87 LEU A O 1
ATOM 678 N N . SER A 1 88 ? -3.733 6.487 16.443 1.00 65.75 88 SER A N 1
ATOM 679 C CA . SER A 1 88 ? -2.367 6.474 16.964 1.00 65.75 88 SER A CA 1
ATOM 680 C C . SER A 1 88 ? -2.327 7.282 18.259 1.00 65.75 88 SER A C 1
ATOM 682 O O . SER A 1 88 ? -2.518 8.495 18.228 1.00 65.75 88 SER A O 1
ATOM 684 N N . SER A 1 89 ? -2.147 6.582 19.380 1.00 51.22 89 SER A N 1
ATOM 685 C CA . SER A 1 89 ? -1.825 7.161 20.691 1.00 51.22 89 SER A CA 1
ATOM 686 C C . SER A 1 89 ? -0.343 7.495 20.777 1.00 51.22 89 SER A C 1
ATOM 688 O O . SER A 1 89 ? 0.447 6.726 20.181 1.00 51.22 89 SER A O 1
#

Nearest PDB structures (foldseek):
  8xwx-assembly1_C  TM=5.922E-01  e=2.689E+00  Homo sapiens
  7ane-assembly1_ad  TM=5.554E-01  e=8.633E+00  Leishmania major

Solvent-accessible surface area (backbone atoms only — not comparable to full-atom values): 4912 Å² total; per-residue (Å²): 100,72,70,57,52,53,50,51,52,55,23,59,74,27,50,85,40,78,91,40,23,64,60,16,47,53,50,22,49,49,32,30,73,71,41,87,83,45,19,68,66,22,29,54,52,36,42,74,71,37,79,53,74,65,48,42,52,51,29,49,52,51,44,53,55,44,35,73,76,39,60,91,50,29,82,76,45,48,64,57,52,32,51,77,70,69,64,67,127

Sequence (89 aa):
MIAELQTLLSARSKLDNPETSMQAKASLKRLADEGVFVQVSAAISYARVALNPDEKREALTLLSSLQERQPEQAQLIEPELRRLKGLSS

Mean predicted aligned error: 2.9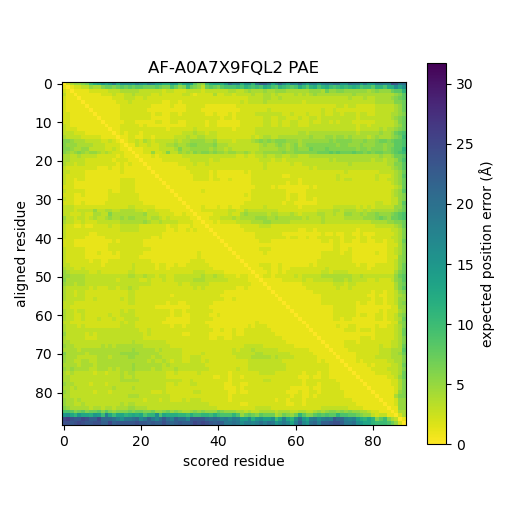8 Å

Organism: NCBI:txid2024889

Radius of gyration: 12.39 Å; Cα contacts (8 Å, |Δi|>4): 95; chains: 1; bounding box: 22×29×32 Å

Secondary structure (DSSP, 8-state):
-HHHHHHHHHHHHTTTSHHHHHHHHHHHHHHHHH-SSSHHHHHHHHHHH--SHHHHHHHHHHHHH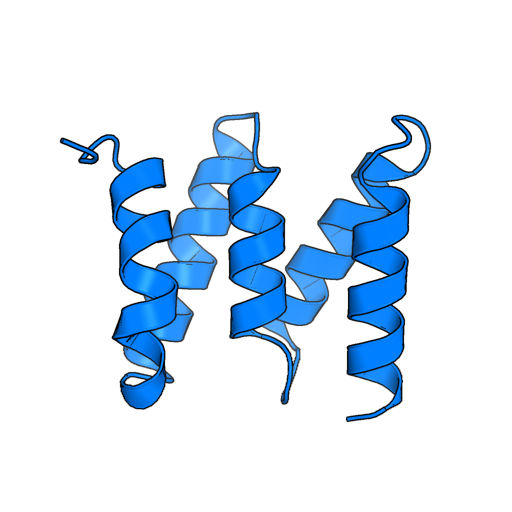HHHH-GGGHHHHHHHHHHHTT---

Foldseek 3Di:
DVVLVVLLVVLLVQCPPPVCNVVSLVSLLCCLVPNDPCNLVSLLSQLVSQDDPVSLVSSLVSLVVCCVVCVVCVVVSVVSNCVSVVNDD